Protein AF-A0A7X9W9T8-F1 (afdb_monomer_lite)

Structure (mmCIF, N/CA/C/O backbone):
data_AF-A0A7X9W9T8-F1
#
_entry.id   AF-A0A7X9W9T8-F1
#
loop_
_atom_site.group_PDB
_atom_site.id
_atom_site.type_symbol
_atom_site.label_atom_id
_atom_site.label_alt_id
_atom_site.label_comp_id
_atom_site.label_asym_id
_atom_site.label_entity_id
_atom_site.label_seq_id
_atom_site.pdbx_PDB_ins_code
_atom_site.Cartn_x
_atom_site.Cartn_y
_atom_site.Cartn_z
_atom_site.occupancy
_atom_site.B_iso_or_equiv
_atom_site.auth_seq_id
_atom_site.auth_comp_id
_atom_site.auth_asym_id
_atom_site.auth_atom_id
_atom_site.pdbx_PDB_model_num
ATOM 1 N N . MET A 1 1 ? -15.840 -2.359 -5.277 1.00 46.06 1 MET A N 1
ATOM 2 C CA . MET A 1 1 ? -16.089 -0.947 -4.928 1.00 46.06 1 MET A CA 1
ATOM 3 C C . MET A 1 1 ? -15.435 -0.104 -6.005 1.00 46.06 1 MET A C 1
ATOM 5 O O . MET A 1 1 ? -14.229 -0.207 -6.162 1.00 46.06 1 MET A O 1
ATOM 9 N N . GLU A 1 2 ? -16.206 0.643 -6.792 1.00 42.16 2 GLU A N 1
ATOM 10 C CA . GLU A 1 2 ? -15.649 1.646 -7.709 1.00 42.16 2 GLU A CA 1
ATOM 11 C C . GLU A 1 2 ? -15.536 2.968 -6.951 1.00 42.16 2 GLU A C 1
ATOM 13 O O . GLU A 1 2 ? -16.551 3.549 -6.568 1.00 42.16 2 GLU A O 1
ATOM 18 N N . ILE A 1 3 ? -14.312 3.441 -6.714 1.00 49.44 3 ILE A N 1
ATOM 19 C CA . ILE A 1 3 ? -14.091 4.794 -6.205 1.00 49.44 3 ILE A CA 1
ATOM 20 C C . ILE A 1 3 ? -13.817 5.682 -7.420 1.00 49.44 3 ILE A C 1
ATOM 22 O O . ILE A 1 3 ? -12.739 5.622 -8.007 1.00 49.44 3 ILE A O 1
ATOM 26 N N . LYS A 1 4 ? -14.792 6.504 -7.823 1.00 46.19 4 LYS A N 1
ATOM 27 C CA . LYS A 1 4 ? -14.532 7.602 -8.766 1.00 46.19 4 LYS A CA 1
ATOM 28 C C . LYS A 1 4 ? -13.742 8.679 -8.028 1.00 46.19 4 LYS A C 1
ATOM 30 O O . LYS A 1 4 ? -14.305 9.439 -7.244 1.00 46.19 4 LYS A O 1
ATOM 35 N N . LEU A 1 5 ? -12.433 8.696 -8.241 1.00 50.69 5 LEU A N 1
ATOM 36 C CA . LEU A 1 5 ? -11.510 9.620 -7.593 1.00 50.69 5 LEU A CA 1
ATOM 37 C C . LEU A 1 5 ? -11.293 10.854 -8.463 1.00 50.69 5 LEU A C 1
ATOM 39 O O . LEU A 1 5 ? -10.293 10.960 -9.158 1.00 50.69 5 LEU A O 1
ATOM 43 N N . ASP A 1 6 ? -12.242 11.782 -8.395 1.00 50.56 6 ASP A N 1
ATOM 44 C CA . ASP A 1 6 ? -12.090 13.149 -8.915 1.00 50.56 6 ASP A CA 1
ATOM 45 C C . ASP A 1 6 ? -12.028 14.149 -7.742 1.00 50.56 6 ASP A C 1
ATOM 47 O O . ASP A 1 6 ? -12.698 15.178 -7.698 1.00 50.56 6 ASP A O 1
ATOM 51 N N . VAL A 1 7 ? -11.297 13.763 -6.689 1.00 51.72 7 VAL A N 1
ATOM 52 C CA . VAL A 1 7 ? -11.174 14.505 -5.430 1.00 51.72 7 VAL A CA 1
ATOM 53 C C . VAL A 1 7 ? -9.722 14.425 -4.976 1.00 51.72 7 VAL A C 1
ATOM 55 O O . VAL A 1 7 ? -9.136 13.343 -4.990 1.00 51.72 7 VAL A O 1
ATOM 58 N N . ASN A 1 8 ? -9.151 15.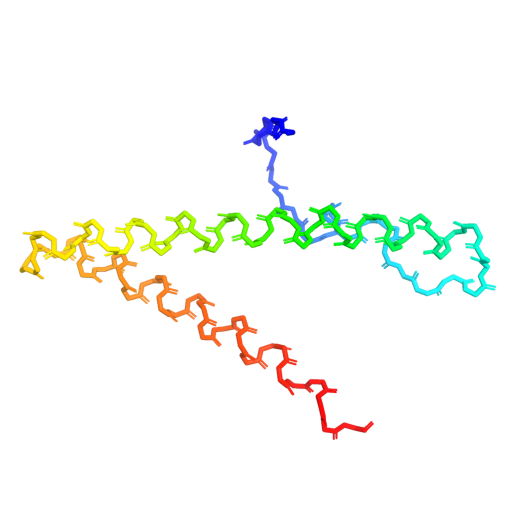548 -4.532 1.00 63.78 8 ASN A N 1
ATOM 59 C CA . ASN A 1 8 ? -7.871 15.568 -3.823 1.00 63.78 8 ASN A CA 1
ATOM 60 C C . ASN A 1 8 ? -7.973 14.663 -2.583 1.00 63.78 8 ASN A C 1
ATOM 62 O O . ASN A 1 8 ? -8.480 15.088 -1.544 1.00 63.78 8 ASN A O 1
ATOM 66 N N . MET A 1 9 ? -7.538 13.405 -2.692 1.00 69.19 9 MET A N 1
ATOM 67 C CA . MET A 1 9 ? -7.508 12.478 -1.564 1.00 69.19 9 MET A CA 1
ATOM 68 C C . MET A 1 9 ? -6.486 12.965 -0.547 1.00 69.19 9 MET A C 1
ATOM 70 O O . MET A 1 9 ? -5.280 12.881 -0.769 1.00 69.19 9 MET A O 1
ATOM 74 N N . THR A 1 10 ? -6.973 13.462 0.583 1.00 82.06 10 THR A N 1
ATOM 75 C CA . THR A 1 10 ? -6.132 13.777 1.734 1.00 82.06 10 THR A CA 1
ATOM 76 C C . THR A 1 10 ? -6.180 12.632 2.740 1.00 82.06 10 THR A C 1
ATOM 78 O O . THR A 1 10 ? -7.167 11.894 2.824 1.00 82.06 10 THR A O 1
ATOM 81 N N . LYS A 1 11 ? -5.120 12.506 3.547 1.00 84.62 11 LYS A N 1
ATOM 82 C CA . LYS A 1 11 ? -5.069 11.585 4.694 1.00 84.62 11 LYS A CA 1
ATOM 83 C C . LYS A 1 11 ? -6.336 11.691 5.545 1.00 84.62 11 LYS A C 1
ATOM 85 O O . LYS A 1 11 ? -6.940 10.673 5.854 1.00 84.62 11 LYS A O 1
ATOM 90 N N . ASP A 1 12 ? -6.761 12.913 5.857 1.00 86.25 12 ASP A N 1
ATOM 91 C CA . ASP A 1 12 ? -7.899 13.170 6.744 1.00 86.25 12 ASP A CA 1
ATOM 92 C C . ASP A 1 12 ? -9.215 12.604 6.206 1.00 86.25 12 ASP A C 1
ATOM 94 O O . ASP A 1 12 ? -10.056 12.153 6.985 1.00 86.25 12 ASP A O 1
ATOM 98 N N . ILE A 1 13 ? -9.392 12.600 4.880 1.00 87.69 13 ILE A N 1
ATOM 99 C CA . ILE A 1 13 ? -10.556 11.986 4.237 1.00 87.69 13 ILE A CA 1
ATOM 100 C C . ILE A 1 13 ? -10.501 10.466 4.412 1.00 87.69 13 ILE A C 1
ATOM 102 O O . ILE A 1 13 ? -11.492 9.870 4.834 1.00 87.69 13 ILE A O 1
ATOM 106 N N . LEU A 1 14 ? -9.347 9.852 4.137 1.00 88.25 14 LEU A N 1
ATOM 107 C CA . LEU A 1 14 ? -9.175 8.399 4.210 1.00 88.25 14 LEU A CA 1
ATOM 108 C C . LEU A 1 14 ? -9.268 7.874 5.649 1.00 88.25 14 LEU A C 1
ATOM 110 O O . LEU A 1 14 ? -9.866 6.830 5.882 1.00 88.25 14 LEU A O 1
ATOM 114 N N . THR A 1 15 ? -8.743 8.607 6.633 1.00 91.75 15 THR A N 1
ATOM 115 C CA . THR A 1 15 ? -8.691 8.156 8.034 1.00 91.75 15 THR A CA 1
ATOM 116 C C . THR A 1 15 ? -9.869 8.640 8.882 1.00 91.75 15 THR A C 1
ATOM 118 O O . THR A 1 15 ? -9.870 8.469 10.105 1.00 91.75 15 THR A O 1
ATOM 121 N N . LYS A 1 16 ? -10.895 9.261 8.283 1.00 90.62 16 LYS A N 1
ATOM 122 C CA . LYS A 1 16 ? -12.012 9.854 9.031 1.00 90.62 16 LYS A CA 1
ATOM 123 C C . LYS A 1 16 ? -12.767 8.813 9.866 1.00 90.62 16 LYS A C 1
ATOM 125 O O . LYS A 1 16 ? -13.473 7.941 9.353 1.00 90.62 16 LYS A O 1
ATOM 130 N N . GLY A 1 17 ? -12.717 8.990 11.185 1.00 89.50 17 GLY A N 1
ATOM 131 C CA . GLY A 1 17 ? -13.388 8.119 12.155 1.00 89.50 17 GLY A CA 1
ATOM 132 C C . GLY A 1 17 ? -12.584 6.879 12.553 1.00 89.50 17 GLY A C 1
ATOM 133 O O . GLY A 1 17 ? -13.071 6.109 13.376 1.00 89.50 17 GLY A O 1
ATOM 134 N N . ILE A 1 18 ? -11.365 6.714 12.030 1.00 94.75 18 ILE A N 1
ATOM 135 C CA . ILE A 1 18 ? -10.417 5.698 12.492 1.00 94.75 18 ILE A CA 1
ATOM 136 C C . ILE A 1 18 ? -9.680 6.258 13.707 1.00 94.75 18 ILE A C 1
ATOM 138 O O . ILE A 1 18 ? -8.769 7.073 13.586 1.00 94.75 18 ILE A O 1
ATOM 142 N N . ARG A 1 19 ? -10.130 5.855 14.893 1.00 94.19 19 ARG A N 1
ATOM 143 C CA . ARG A 1 19 ? -9.476 6.113 16.179 1.00 94.19 19 ARG A CA 1
ATOM 144 C C . ARG A 1 19 ? -9.964 5.086 17.194 1.00 94.19 19 ARG A C 1
ATOM 146 O O . ARG A 1 19 ? -10.993 4.459 16.970 1.00 94.19 19 ARG A O 1
ATOM 153 N N . PHE A 1 20 ? -9.254 4.957 18.308 1.00 95.12 20 PHE A N 1
ATOM 154 C CA . PHE A 1 20 ? -9.729 4.178 19.446 1.00 95.12 20 PHE A CA 1
ATOM 155 C C . PHE A 1 20 ? -10.726 5.015 20.260 1.00 95.12 20 PHE A C 1
ATOM 157 O O . PHE A 1 20 ? -10.347 6.009 20.885 1.00 95.12 20 PHE A O 1
ATOM 164 N N . HIS A 1 21 ? -12.004 4.649 20.207 1.00 94.38 21 HIS A N 1
ATOM 165 C CA . HIS A 1 21 ? -13.113 5.363 20.847 1.00 94.38 21 HIS A CA 1
ATOM 166 C C . HIS A 1 21 ? -13.440 4.832 22.247 1.00 94.38 21 HIS A C 1
ATOM 168 O O . HIS A 1 21 ? -14.142 5.525 22.982 1.00 94.38 21 HIS A O 1
ATOM 174 N N . ARG A 1 22 ? -12.909 3.660 22.641 1.00 94.88 22 ARG A N 1
ATOM 175 C CA . ARG A 1 22 ? -13.223 2.973 23.914 1.00 94.88 22 ARG A CA 1
ATOM 176 C C . ARG A 1 22 ? -14.713 2.643 24.049 1.00 94.88 22 ARG A C 1
ATOM 178 O O . ARG A 1 22 ? -15.251 2.602 25.154 1.00 94.88 22 ARG A O 1
ATOM 185 N N . GLU A 1 23 ? -15.379 2.431 22.921 1.00 96.69 23 GLU A N 1
ATOM 186 C CA . GLU A 1 23 ? -16.799 2.110 22.842 1.00 96.69 23 GLU A CA 1
ATOM 187 C C . GLU A 1 23 ? -16.985 1.072 21.740 1.00 96.69 23 GLU A C 1
ATOM 189 O O . GLU A 1 23 ? -16.595 1.291 20.595 1.00 96.69 23 GLU A O 1
ATOM 194 N N . THR A 1 24 ? -17.565 -0.073 22.102 1.00 95.19 24 THR A N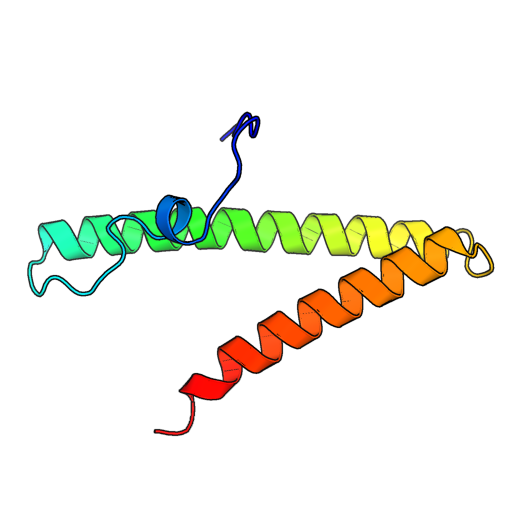 1
ATOM 195 C CA . THR A 1 24 ? -17.592 -1.280 21.268 1.00 95.19 24 THR A CA 1
ATOM 196 C C . THR A 1 24 ? -18.170 -1.042 19.875 1.00 95.19 24 THR A C 1
ATOM 198 O O . THR A 1 24 ? -17.638 -1.573 18.898 1.00 95.19 24 THR A O 1
ATOM 201 N N . ASN A 1 25 ? -19.248 -0.265 19.753 1.00 95.62 25 ASN A N 1
ATOM 202 C CA . ASN A 1 25 ? -19.890 -0.044 18.459 1.00 95.62 25 ASN A CA 1
ATOM 203 C C . ASN A 1 25 ? -19.047 0.876 17.567 1.00 95.62 25 ASN A C 1
ATOM 205 O O . ASN A 1 25 ? -18.789 0.538 16.411 1.00 95.62 25 ASN A O 1
ATOM 209 N N . LEU A 1 26 ? -18.558 1.992 18.109 1.00 94.94 26 LEU A N 1
ATOM 210 C CA . LEU A 1 26 ? -17.691 2.934 17.400 1.00 94.94 26 LEU A CA 1
ATOM 211 C C . LEU A 1 26 ? -16.340 2.306 17.029 1.00 94.94 26 LEU A C 1
ATOM 213 O O . LEU A 1 26 ? -15.827 2.542 15.933 1.00 94.94 26 LEU A O 1
ATOM 217 N N . ASP A 1 27 ? -15.781 1.467 17.899 1.00 97.19 27 ASP A N 1
ATOM 218 C CA . ASP A 1 27 ? -14.556 0.718 17.619 1.00 97.19 27 ASP A CA 1
ATOM 219 C C . ASP A 1 27 ? -14.796 -0.358 16.545 1.00 97.19 27 ASP A C 1
ATOM 221 O O . ASP A 1 27 ? -13.959 -0.547 15.662 1.00 9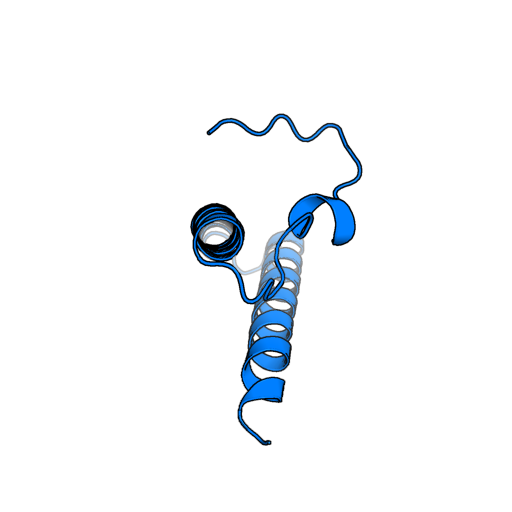7.19 27 ASP A O 1
ATOM 225 N N . SER A 1 28 ? -15.973 -0.997 16.522 1.00 96.69 28 SER A N 1
ATOM 226 C CA . SER A 1 28 ? -16.360 -1.909 15.435 1.00 96.69 28 SER A CA 1
ATOM 227 C C . SER A 1 28 ? -16.450 -1.189 14.082 1.00 96.69 28 SER A C 1
ATOM 229 O O . SER A 1 28 ? -15.994 -1.718 13.064 1.00 96.69 28 SER A O 1
ATOM 231 N N . GLU A 1 29 ? -16.993 0.031 14.049 1.00 95.69 29 GLU A N 1
ATOM 232 C CA . GLU A 1 29 ? -17.002 0.866 12.842 1.00 95.69 29 GLU A CA 1
ATOM 233 C C . GLU A 1 29 ? -15.590 1.267 12.403 1.00 95.69 29 GLU A C 1
ATOM 235 O O . GLU A 1 29 ? -15.279 1.206 11.209 1.00 95.69 29 GLU A O 1
ATOM 240 N N . ALA A 1 30 ? -14.718 1.625 13.350 1.00 96.62 30 ALA A N 1
ATOM 241 C CA . ALA A 1 30 ? -13.316 1.906 13.063 1.00 96.62 30 ALA A CA 1
ATOM 242 C C . ALA A 1 30 ? -12.614 0.677 12.455 1.00 96.62 30 ALA A C 1
ATOM 244 O O . ALA A 1 30 ? -11.948 0.810 11.428 1.00 96.62 30 ALA A O 1
ATOM 245 N N . CYS A 1 31 ? -12.829 -0.526 13.001 1.00 96.88 31 CYS A N 1
ATOM 246 C CA . CYS A 1 31 ? -12.290 -1.775 12.453 1.00 96.88 31 CYS A CA 1
ATOM 247 C C . CYS A 1 31 ? -12.773 -2.064 11.024 1.00 96.88 31 CYS A C 1
ATOM 249 O O . CYS A 1 31 ? -11.975 -2.483 10.185 1.00 96.88 31 CYS A O 1
ATOM 251 N N . LYS A 1 32 ? -14.057 -1.828 10.719 1.00 95.56 32 LYS A N 1
ATOM 252 C CA . LYS A 1 32 ? -14.590 -2.002 9.354 1.00 95.56 32 LYS A CA 1
ATOM 253 C C . LYS A 1 32 ? -13.889 -1.078 8.360 1.00 95.56 32 LYS A C 1
ATOM 255 O O . LYS A 1 32 ? -13.441 -1.546 7.319 1.00 95.56 32 LYS A O 1
ATOM 260 N N . LYS A 1 33 ? -13.716 0.198 8.716 1.00 94.00 33 LYS A N 1
ATOM 261 C CA . LYS A 1 33 ? -12.995 1.170 7.880 1.00 94.00 33 LYS A CA 1
ATOM 262 C C . LYS A 1 33 ? -11.523 0.818 7.698 1.00 94.00 33 LYS A C 1
ATOM 264 O O . LYS A 1 33 ? -11.006 0.949 6.594 1.00 94.00 33 LYS A O 1
ATOM 269 N N . ILE A 1 34 ? -10.855 0.349 8.757 1.00 95.31 34 ILE A N 1
ATOM 270 C CA . ILE A 1 34 ? -9.475 -0.149 8.661 1.00 95.31 34 ILE A CA 1
ATOM 271 C C . ILE A 1 34 ? -9.408 -1.274 7.628 1.00 95.31 34 ILE A C 1
ATOM 273 O O . ILE A 1 34 ? -8.568 -1.213 6.739 1.00 95.31 34 ILE A O 1
ATOM 277 N N . LYS A 1 35 ? -10.327 -2.245 7.687 1.00 95.31 35 LYS A N 1
ATOM 278 C CA . LYS A 1 35 ? -10.375 -3.348 6.722 1.00 95.31 35 LYS A CA 1
ATOM 279 C C . LYS A 1 35 ? -10.571 -2.858 5.282 1.00 95.31 35 LYS A C 1
ATOM 281 O O . LYS A 1 35 ? -9.850 -3.298 4.396 1.00 95.31 35 LYS A O 1
ATOM 286 N N . GLU A 1 36 ? -11.500 -1.932 5.054 1.00 92.19 36 GLU A N 1
ATOM 287 C CA . GLU A 1 36 ? -11.734 -1.349 3.723 1.00 92.19 36 GLU A CA 1
ATOM 288 C C . GLU A 1 36 ? -10.485 -0.645 3.169 1.00 92.19 36 GLU A C 1
ATOM 290 O O . GLU A 1 36 ? -10.148 -0.810 1.995 1.00 92.19 36 GLU A O 1
ATOM 295 N N . LEU A 1 37 ? -9.767 0.104 4.014 1.00 92.62 37 LEU A N 1
ATOM 296 C CA . LEU A 1 37 ? -8.494 0.716 3.633 1.00 92.62 37 LEU A CA 1
ATOM 297 C C . LEU A 1 37 ? -7.414 -0.333 3.365 1.00 92.62 37 LEU A C 1
ATOM 299 O O . LEU A 1 37 ? -6.672 -0.188 2.397 1.00 92.62 37 LEU A O 1
ATOM 303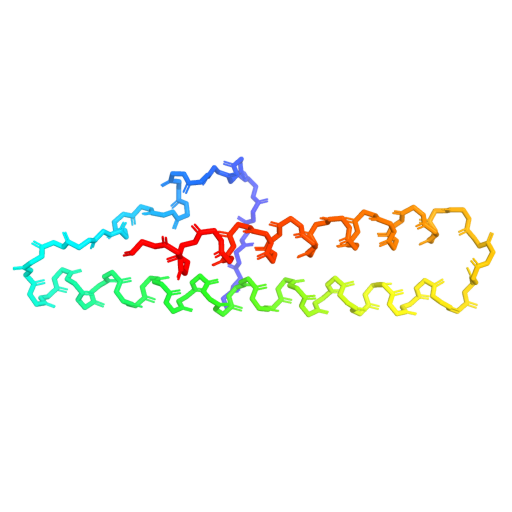 N N . THR A 1 38 ? -7.323 -1.381 4.187 1.00 93.12 38 THR A N 1
ATOM 304 C CA . THR A 1 38 ? -6.381 -2.486 3.972 1.00 93.12 38 THR A CA 1
ATOM 305 C C . THR A 1 38 ? -6.602 -3.119 2.602 1.00 93.12 38 THR A C 1
ATOM 307 O O . THR A 1 38 ? -5.651 -3.222 1.829 1.00 93.12 38 THR A O 1
ATOM 310 N N . ASP A 1 39 ? -7.843 -3.467 2.264 1.00 92.56 39 ASP A N 1
ATOM 311 C CA . ASP A 1 39 ? -8.177 -4.085 0.978 1.00 92.56 39 ASP A CA 1
ATOM 312 C C . ASP A 1 39 ? -7.828 -3.154 -0.202 1.00 92.56 39 ASP A C 1
ATOM 314 O O . ASP A 1 39 ? -7.262 -3.598 -1.210 1.00 92.56 39 ASP A O 1
ATOM 318 N N . LEU A 1 40 ? -8.094 -1.847 -0.067 1.00 91.19 40 LEU A N 1
ATOM 319 C CA . LEU A 1 40 ? -7.731 -0.838 -1.067 1.00 91.19 40 LEU A CA 1
ATOM 320 C C . LEU A 1 40 ? -6.211 -0.733 -1.252 1.00 91.19 40 LEU A C 1
ATOM 322 O O . LEU A 1 40 ? -5.726 -0.819 -2.380 1.00 91.19 40 LEU A O 1
ATOM 326 N N . PHE A 1 41 ? -5.453 -0.552 -0.169 1.00 92.00 41 PHE A N 1
ATOM 327 C CA . PHE A 1 41 ? -4.001 -0.379 -0.245 1.00 92.00 41 PHE A CA 1
ATOM 328 C C . PHE A 1 41 ? -3.299 -1.635 -0.762 1.00 92.00 41 PHE A C 1
ATOM 330 O O . PHE A 1 41 ? -2.402 -1.517 -1.594 1.00 92.00 41 PHE A O 1
ATOM 337 N N . VAL A 1 42 ? -3.735 -2.828 -0.344 1.00 93.44 42 VAL A N 1
ATOM 338 C CA . VAL A 1 42 ? -3.216 -4.098 -0.875 1.00 93.44 42 VAL A CA 1
ATOM 339 C C . VAL A 1 42 ? -3.453 -4.188 -2.382 1.00 93.44 42 VAL A C 1
ATOM 341 O O . VAL A 1 42 ? -2.527 -4.515 -3.124 1.00 93.44 42 VAL A O 1
ATOM 344 N N . SER A 1 43 ? -4.653 -3.834 -2.848 1.00 93.75 43 SER A N 1
ATOM 345 C CA . SER A 1 43 ? -4.980 -3.846 -4.280 1.00 93.75 43 SER A CA 1
ATOM 346 C C . SER A 1 43 ? -4.125 -2.850 -5.071 1.00 93.75 43 SER A C 1
ATOM 348 O O . SER A 1 43 ? -3.591 -3.194 -6.121 1.00 93.75 43 SER A O 1
ATOM 350 N N . VAL A 1 44 ? -3.924 -1.636 -4.549 1.00 93.50 44 VAL A N 1
ATOM 351 C CA . VAL A 1 44 ? -3.053 -0.626 -5.176 1.00 93.50 44 VAL A CA 1
ATOM 352 C C . VAL A 1 44 ? -1.606 -1.118 -5.257 1.00 93.50 44 VAL A C 1
ATOM 354 O O . VAL A 1 44 ? -0.989 -1.033 -6.315 1.00 93.50 44 VAL A O 1
ATOM 357 N N . ILE A 1 45 ? -1.061 -1.665 -4.166 1.00 95.12 45 ILE A N 1
ATOM 358 C CA . ILE A 1 45 ? 0.302 -2.216 -4.141 1.00 95.12 45 ILE A CA 1
ATOM 359 C C . ILE A 1 45 ? 0.442 -3.366 -5.144 1.00 95.12 45 ILE A C 1
ATOM 361 O O . ILE A 1 45 ? 1.469 -3.471 -5.820 1.00 95.12 45 ILE A O 1
ATOM 365 N N . PHE A 1 46 ? -0.575 -4.217 -5.266 1.00 95.69 46 PHE A N 1
ATOM 366 C CA . PHE A 1 46 ? -0.592 -5.304 -6.238 1.00 95.69 46 PHE A CA 1
ATOM 367 C C . PHE A 1 46 ? -0.529 -4.783 -7.683 1.00 95.69 46 PHE A C 1
ATOM 369 O O . PHE A 1 46 ? 0.352 -5.198 -8.437 1.00 95.69 46 PHE A O 1
ATOM 376 N N . GLU A 1 47 ? -1.371 -3.812 -8.042 1.00 96.62 47 GLU A N 1
ATOM 377 C CA . GLU A 1 47 ? -1.359 -3.186 -9.373 1.00 96.62 47 GLU A CA 1
ATOM 378 C C . GLU A 1 47 ? -0.023 -2.500 -9.688 1.00 96.62 47 GLU A C 1
ATOM 380 O O . GLU A 1 47 ? 0.524 -2.656 -10.781 1.00 96.62 47 GLU A O 1
ATOM 385 N N . LEU A 1 48 ? 0.576 -1.803 -8.715 1.00 96.38 48 LEU A N 1
ATOM 386 C CA . LEU A 1 48 ? 1.912 -1.223 -8.886 1.00 96.38 48 LEU A CA 1
ATOM 387 C C . LEU A 1 48 ? 2.959 -2.303 -9.192 1.00 96.38 48 LEU A C 1
ATOM 389 O O . LEU A 1 48 ? 3.795 -2.117 -10.075 1.00 96.38 48 LEU A O 1
ATOM 393 N N . ASN A 1 49 ? 2.908 -3.455 -8.520 1.00 94.62 49 ASN A N 1
ATOM 394 C CA . ASN A 1 49 ? 3.827 -4.558 -8.802 1.00 94.62 49 ASN A CA 1
ATOM 395 C C . ASN A 1 49 ? 3.612 -5.165 -10.198 1.00 94.62 49 ASN A C 1
ATOM 397 O O . ASN A 1 49 ? 4.595 -5.512 -10.856 1.00 94.62 49 ASN A O 1
ATOM 401 N N . ILE A 1 50 ? 2.368 -5.237 -10.686 1.00 97.12 50 ILE A N 1
ATOM 402 C CA . ILE A 1 50 ? 2.073 -5.640 -12.071 1.00 97.12 50 ILE A CA 1
ATOM 403 C C . ILE A 1 50 ? 2.714 -4.660 -13.057 1.00 97.12 50 ILE A C 1
ATOM 405 O O . ILE A 1 50 ? 3.454 -5.078 -13.949 1.00 97.12 50 ILE A O 1
ATOM 409 N N . VAL A 1 51 ? 2.494 -3.355 -12.873 1.00 96.81 51 VAL A N 1
ATOM 410 C CA . VAL A 1 51 ? 3.094 -2.316 -13.726 1.00 96.81 51 VAL A CA 1
ATOM 411 C C . VAL A 1 51 ? 4.616 -2.423 -13.703 1.00 96.81 51 VAL A C 1
ATOM 413 O O . VAL A 1 51 ? 5.249 -2.442 -14.760 1.00 96.81 51 VAL A O 1
ATOM 416 N N . LYS A 1 52 ? 5.209 -2.573 -12.513 1.00 95.44 52 LYS A N 1
ATOM 417 C CA . LYS A 1 52 ? 6.648 -2.792 -12.340 1.00 95.44 52 LYS A CA 1
ATOM 418 C C . LYS A 1 52 ? 7.125 -3.992 -13.165 1.00 95.44 52 LYS A C 1
ATOM 420 O O . LYS A 1 52 ? 8.111 -3.858 -13.889 1.00 95.44 52 LYS A O 1
ATOM 425 N N . ALA A 1 53 ? 6.425 -5.125 -13.101 1.00 96.12 53 ALA A N 1
ATOM 426 C CA . ALA A 1 53 ? 6.759 -6.324 -13.867 1.00 96.12 53 ALA A CA 1
ATOM 427 C C . ALA A 1 53 ? 6.662 -6.091 -15.384 1.00 96.12 53 ALA A C 1
ATOM 429 O O . ALA A 1 53 ? 7.566 -6.491 -16.115 1.00 96.12 53 ALA A O 1
ATOM 430 N N . HIS A 1 54 ? 5.642 -5.373 -15.860 1.00 96.50 54 HIS A N 1
ATOM 431 C CA . HIS A 1 54 ? 5.508 -5.034 -17.280 1.00 96.50 54 HIS A CA 1
ATOM 432 C C . HIS A 1 54 ? 6.690 -4.214 -17.807 1.00 96.50 54 HIS A C 1
ATOM 434 O O . HIS A 1 54 ? 7.147 -4.434 -18.928 1.00 96.50 54 HIS A O 1
ATOM 440 N N . THR A 1 55 ? 7.257 -3.316 -16.997 1.00 96.69 55 THR A N 1
ATOM 441 C CA . THR A 1 55 ? 8.439 -2.549 -17.425 1.00 96.69 55 THR A CA 1
ATOM 442 C C . THR A 1 55 ? 9.683 -3.418 -17.669 1.00 96.69 55 THR A C 1
ATOM 444 O O . THR A 1 55 ? 10.644 -2.946 -18.275 1.00 96.69 55 THR A O 1
ATOM 447 N N . LEU A 1 56 ? 9.703 -4.671 -17.194 1.00 94.12 56 LEU A N 1
ATOM 448 C CA . LEU A 1 56 ? 10.822 -5.596 -17.391 1.00 94.12 56 LEU A CA 1
ATOM 449 C C . LEU A 1 56 ? 10.838 -6.222 -18.790 1.00 94.12 56 LEU A C 1
ATOM 451 O O . LEU A 1 56 ? 11.874 -6.754 -19.182 1.00 94.12 56 LEU A O 1
ATOM 455 N N . TYR A 1 57 ? 9.743 -6.132 -19.555 1.00 94.69 57 TYR A N 1
ATOM 456 C CA . TYR A 1 57 ? 9.729 -6.551 -20.962 1.00 94.69 57 TYR A CA 1
ATOM 457 C C . TYR A 1 57 ? 10.629 -5.665 -21.839 1.00 94.69 57 TYR A C 1
ATOM 459 O O . TYR A 1 57 ? 11.185 -6.144 -22.825 1.00 94.69 57 TYR A O 1
ATOM 467 N N . GLU A 1 58 ? 10.844 -4.404 -21.445 1.00 93.50 58 GLU A N 1
ATOM 468 C CA . GLU A 1 58 ? 11.787 -3.472 -22.075 1.00 93.50 58 GLU A CA 1
ATOM 469 C C . GLU A 1 58 ? 12.757 -2.892 -21.027 1.00 93.50 58 GLU A C 1
ATOM 471 O O . GLU A 1 58 ? 12.636 -1.737 -20.610 1.00 93.50 58 GLU A O 1
ATOM 476 N N . PRO A 1 59 ? 13.756 -3.663 -20.567 1.00 87.88 59 PRO A N 1
ATOM 477 C CA . PRO A 1 59 ? 14.552 -3.294 -19.393 1.00 87.88 59 PRO A CA 1
ATOM 478 C C . PRO A 1 59 ? 15.361 -1.999 -19.572 1.00 87.88 59 PRO A C 1
ATOM 480 O O . PRO A 1 59 ? 15.591 -1.287 -18.592 1.00 87.88 59 PRO A O 1
ATOM 483 N N . ASN A 1 60 ? 15.743 -1.676 -20.814 1.00 93.56 60 ASN A N 1
ATOM 484 C CA . ASN A 1 60 ? 16.525 -0.489 -21.177 1.00 93.56 60 ASN A CA 1
ATOM 485 C C . ASN A 1 60 ? 15.669 0.768 -21.414 1.00 93.56 60 ASN A C 1
ATOM 487 O O . ASN A 1 60 ? 16.214 1.835 -21.695 1.00 93.56 60 ASN A O 1
ATOM 491 N N . ASN A 1 61 ? 14.342 0.656 -21.328 1.00 95.81 61 ASN A N 1
ATOM 492 C CA . ASN A 1 61 ? 13.443 1.789 -21.478 1.00 95.81 61 ASN A CA 1
ATOM 493 C C . ASN A 1 61 ? 13.595 2.748 -20.277 1.00 95.81 61 ASN A C 1
ATOM 495 O O . ASN A 1 61 ? 13.462 2.335 -19.121 1.00 95.81 61 ASN A O 1
ATOM 499 N N . LEU A 1 62 ? 13.887 4.026 -20.552 1.00 95.44 62 LEU A N 1
ATOM 500 C CA . LEU A 1 62 ? 14.135 5.037 -19.517 1.00 95.44 62 LEU A CA 1
ATOM 501 C C . LEU A 1 62 ? 12.906 5.283 -18.636 1.00 95.44 62 LEU A C 1
ATOM 503 O O . LEU A 1 62 ? 13.039 5.263 -17.415 1.00 95.44 62 LEU A O 1
ATOM 507 N N . SER A 1 63 ? 11.713 5.429 -19.221 1.00 95.38 63 SER A N 1
ATOM 508 C CA . SER A 1 63 ? 10.492 5.632 -18.431 1.00 95.38 63 SER A CA 1
ATOM 509 C C . SER A 1 63 ? 10.128 4.375 -17.641 1.00 95.38 63 SER A C 1
ATOM 511 O O . SER A 1 63 ? 9.723 4.463 -16.485 1.00 95.38 63 SER A O 1
ATOM 513 N N . GLY A 1 64 ? 10.367 3.188 -18.210 1.00 97.06 64 GLY A N 1
ATOM 514 C CA . GLY A 1 64 ? 10.243 1.921 -17.493 1.00 97.06 64 GLY A CA 1
ATOM 515 C C . GLY A 1 64 ? 11.144 1.863 -16.255 1.00 97.06 64 GLY A C 1
ATOM 516 O O . GLY A 1 64 ? 10.696 1.456 -15.185 1.00 97.06 64 GLY A O 1
ATOM 517 N N . LYS A 1 65 ? 12.398 2.316 -16.369 1.00 97.19 65 LYS A N 1
ATOM 518 C CA . LYS A 1 65 ? 13.329 2.417 -15.237 1.00 97.19 65 LYS A CA 1
ATOM 519 C C . LYS A 1 65 ? 12.832 3.398 -14.171 1.00 97.19 65 LYS A C 1
ATOM 521 O O . LYS A 1 65 ? 12.793 3.019 -13.003 1.00 97.19 65 LYS A O 1
ATOM 526 N N . GLU A 1 66 ? 12.419 4.600 -14.563 1.00 97.62 66 GLU A N 1
ATOM 527 C CA . GLU A 1 66 ? 11.898 5.618 -13.640 1.00 97.62 66 GLU A CA 1
ATOM 528 C C . GLU A 1 66 ? 10.669 5.113 -12.871 1.00 97.62 66 GLU A C 1
ATOM 530 O O . GLU A 1 66 ? 10.604 5.240 -11.648 1.00 97.62 66 GLU A O 1
ATOM 535 N N . ILE A 1 67 ? 9.727 4.457 -13.557 1.00 97.56 67 ILE A N 1
ATOM 5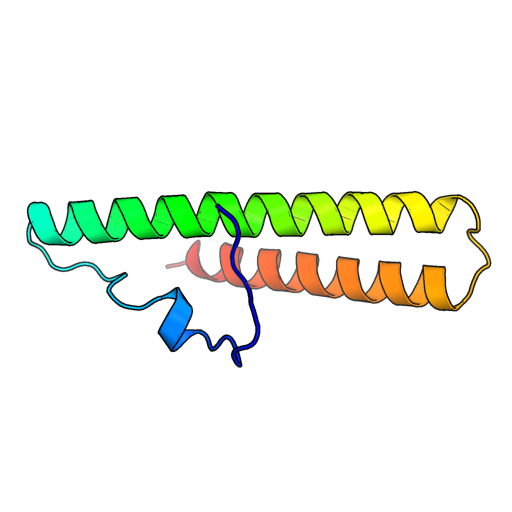36 C CA . ILE A 1 67 ? 8.542 3.855 -12.930 1.00 97.56 67 ILE A CA 1
ATOM 537 C C . ILE A 1 67 ? 8.948 2.842 -11.851 1.00 97.56 67 ILE A C 1
ATOM 539 O O . ILE A 1 67 ? 8.434 2.903 -10.733 1.00 97.56 67 ILE A O 1
ATOM 543 N N . ARG A 1 68 ? 9.890 1.933 -12.150 1.00 96.81 68 ARG A N 1
ATOM 544 C CA . ARG A 1 68 ? 10.380 0.955 -11.161 1.00 96.81 68 ARG A CA 1
ATOM 545 C C . ARG A 1 68 ? 10.996 1.642 -9.947 1.00 96.81 68 ARG A C 1
ATOM 547 O O . ARG A 1 68 ? 10.677 1.262 -8.825 1.00 96.81 68 ARG A O 1
ATOM 554 N N . GLU A 1 69 ? 11.841 2.648 -10.168 1.00 97.31 69 GLU A N 1
ATOM 555 C CA . GLU A 1 69 ? 12.504 3.395 -9.094 1.00 97.31 69 GLU A CA 1
ATOM 556 C C . GLU A 1 69 ? 11.491 4.115 -8.194 1.00 97.31 69 GLU A C 1
ATOM 558 O O . GLU A 1 69 ? 11.612 4.062 -6.970 1.00 97.31 69 GLU A O 1
ATOM 563 N N . HIS A 1 70 ? 10.461 4.736 -8.774 1.00 97.50 70 HIS A N 1
ATOM 564 C CA . HIS A 1 70 ? 9.396 5.384 -8.011 1.00 97.50 70 HIS A CA 1
ATOM 565 C C . HIS A 1 70 ? 8.569 4.390 -7.187 1.00 97.50 70 HIS A C 1
ATOM 567 O O . HIS A 1 70 ? 8.294 4.660 -6.016 1.00 97.50 70 HIS A O 1
ATOM 573 N N . ILE A 1 71 ? 8.218 3.235 -7.761 1.00 97.25 71 ILE A N 1
ATOM 574 C CA . ILE A 1 71 ? 7.496 2.172 -7.047 1.00 97.25 71 ILE A CA 1
ATOM 575 C C . ILE A 1 71 ? 8.348 1.624 -5.898 1.00 97.25 71 ILE A C 1
ATOM 577 O O . ILE A 1 71 ? 7.858 1.512 -4.776 1.00 97.25 71 ILE A O 1
ATOM 581 N N . ASP A 1 72 ? 9.632 1.348 -6.133 1.00 96.62 72 ASP A N 1
ATOM 582 C CA . ASP A 1 72 ? 10.535 0.837 -5.096 1.00 96.62 72 ASP A CA 1
ATOM 583 C C . ASP A 1 72 ? 10.725 1.832 -3.954 1.00 96.62 72 ASP A C 1
ATOM 585 O O . ASP A 1 72 ? 10.722 1.453 -2.780 1.00 96.62 72 ASP A O 1
ATOM 589 N N . LYS A 1 73 ? 10.830 3.122 -4.280 1.00 97.25 73 LYS A N 1
ATOM 590 C CA . LYS A 1 73 ? 10.924 4.183 -3.277 1.00 97.25 73 LYS A CA 1
ATOM 591 C C . LYS A 1 73 ? 9.642 4.287 -2.450 1.00 97.25 73 LYS A C 1
ATOM 593 O O . LYS A 1 73 ? 9.732 4.399 -1.232 1.00 97.25 73 LYS A O 1
ATOM 598 N N . PHE A 1 74 ? 8.475 4.193 -3.090 1.00 95.31 74 PHE A N 1
ATOM 599 C CA . PHE A 1 74 ? 7.180 4.169 -2.409 1.00 95.31 74 PHE A CA 1
ATOM 600 C C . PHE A 1 74 ? 7.059 2.978 -1.448 1.00 95.31 74 PHE A C 1
ATOM 602 O O . PHE A 1 74 ? 6.784 3.182 -0.268 1.00 95.31 74 PHE A O 1
ATOM 609 N N . LEU A 1 75 ? 7.324 1.753 -1.915 1.00 93.75 75 LEU A N 1
ATOM 610 C CA . LEU A 1 75 ? 7.224 0.548 -1.082 1.00 93.75 75 LEU A CA 1
ATOM 611 C C . LEU A 1 75 ? 8.202 0.587 0.098 1.00 93.75 75 LEU A C 1
ATOM 613 O O . LEU A 1 75 ? 7.838 0.215 1.211 1.00 93.75 75 LEU A O 1
ATOM 617 N N . LYS A 1 76 ? 9.418 1.104 -0.117 1.00 93.94 76 LYS A N 1
ATOM 618 C CA . LYS A 1 76 ? 10.394 1.312 0.959 1.00 93.94 76 LYS A CA 1
ATOM 619 C C . LYS A 1 76 ? 9.911 2.337 1.987 1.00 93.94 76 LYS A C 1
ATOM 621 O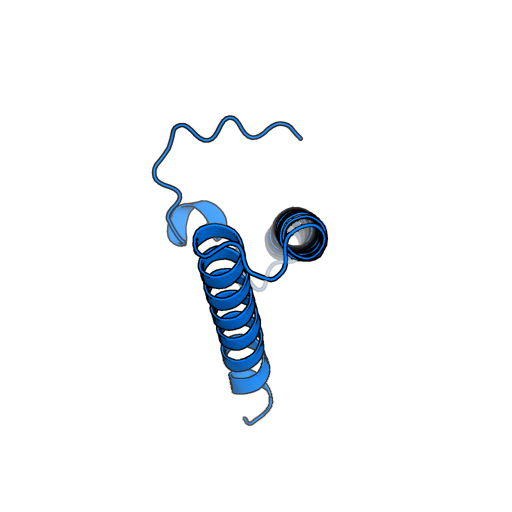 O . LYS A 1 76 ? 10.108 2.128 3.179 1.00 93.94 76 LYS A O 1
ATOM 626 N N . SER A 1 77 ? 9.302 3.438 1.547 1.00 91.94 77 SER A N 1
ATOM 627 C CA . SER A 1 77 ? 8.716 4.423 2.461 1.00 91.94 77 SER A CA 1
ATOM 628 C C . SER A 1 77 ? 7.596 3.812 3.301 1.00 91.94 77 SER A C 1
ATOM 630 O O . SER A 1 77 ? 7.573 4.040 4.502 1.00 91.94 77 SER A O 1
ATOM 632 N N . VAL A 1 78 ? 6.724 2.990 2.707 1.00 90.06 78 VAL A N 1
ATOM 633 C CA . VAL A 1 78 ? 5.684 2.267 3.460 1.00 90.06 78 VAL A CA 1
ATOM 634 C C . VAL A 1 78 ? 6.306 1.345 4.516 1.00 90.06 78 VAL A C 1
ATOM 636 O O . VAL A 1 78 ? 5.907 1.412 5.672 1.00 90.06 78 VAL A O 1
ATOM 639 N N . ASP A 1 79 ? 7.315 0.547 4.150 1.00 89.94 79 ASP A N 1
ATOM 640 C CA . ASP A 1 79 ? 8.003 -0.374 5.071 1.00 89.94 79 ASP A CA 1
ATOM 641 C C . ASP A 1 79 ? 8.630 0.354 6.277 1.00 89.94 79 ASP A C 1
ATOM 643 O O . ASP A 1 79 ? 8.451 -0.067 7.422 1.00 89.94 79 ASP A O 1
ATOM 647 N N . ILE A 1 80 ? 9.308 1.484 6.035 1.00 89.88 80 ILE A N 1
ATOM 648 C CA . ILE A 1 80 ? 9.914 2.316 7.090 1.00 89.88 80 ILE A CA 1
ATOM 649 C C . ILE A 1 80 ? 8.851 2.829 8.069 1.00 89.88 80 ILE A C 1
ATOM 651 O O . ILE A 1 80 ? 9.010 2.668 9.278 1.00 89.88 80 ILE A O 1
ATOM 655 N N . GLU A 1 81 ? 7.765 3.413 7.560 1.00 86.56 81 GLU A N 1
ATOM 656 C CA . GLU A 1 81 ? 6.697 3.971 8.400 1.00 86.56 81 GLU A CA 1
ATOM 657 C C . GLU A 1 81 ? 5.977 2.886 9.216 1.00 86.56 81 GLU A C 1
ATOM 659 O O . GLU A 1 81 ? 5.520 3.152 10.325 1.00 86.56 81 GLU A O 1
ATOM 664 N N . THR A 1 82 ? 5.898 1.649 8.710 1.00 83.19 82 THR A N 1
ATOM 665 C CA . THR A 1 82 ? 5.287 0.536 9.456 1.00 83.19 82 THR A CA 1
ATOM 666 C C . THR A 1 82 ? 6.183 -0.044 10.548 1.00 83.19 82 THR A C 1
ATOM 668 O O . THR A 1 82 ? 5.669 -0.465 11.580 1.00 83.19 82 THR A O 1
ATOM 671 N N . LYS A 1 83 ? 7.509 -0.035 10.363 1.00 81.38 83 LYS A N 1
ATOM 672 C CA . LYS A 1 83 ? 8.473 -0.558 11.350 1.00 81.38 83 LYS A CA 1
ATOM 673 C C . LYS A 1 83 ? 8.743 0.402 12.505 1.00 81.38 83 LYS A C 1
ATOM 675 O O . LYS A 1 83 ? 9.056 -0.044 13.601 1.00 81.38 83 LYS A O 1
ATOM 680 N N . GLY A 1 84 ? 8.587 1.710 12.286 1.00 63.81 84 GLY A N 1
ATOM 681 C CA . GLY A 1 84 ? 8.842 2.740 13.302 1.00 63.81 84 GLY A CA 1
ATOM 682 C C . GLY A 1 84 ? 7.964 2.664 14.560 1.00 63.81 84 GLY A C 1
ATOM 683 O O . GLY A 1 84 ? 8.238 3.375 15.518 1.00 63.81 84 GLY A O 1
ATOM 684 N N . PHE A 1 85 ? 6.935 1.810 14.580 1.00 57.62 85 PHE A N 1
ATOM 685 C CA . PHE A 1 85 ? 6.048 1.597 15.729 1.00 57.62 85 PHE A CA 1
ATOM 686 C C . PHE A 1 85 ? 6.323 0.292 16.499 1.00 57.62 85 PHE A C 1
ATOM 688 O O . PHE A 1 85 ? 5.612 0.006 17.459 1.00 57.62 85 PHE A O 1
ATOM 695 N N . GLU A 1 86 ? 7.324 -0.503 16.104 1.00 56.53 86 GLU A N 1
ATOM 696 C CA . GLU A 1 86 ? 7.692 -1.749 16.801 1.00 56.53 86 GLU A CA 1
ATOM 697 C C . GLU A 1 86 ? 8.704 -1.538 17.957 1.00 56.53 86 GLU A C 1
ATOM 699 O O . GLU A 1 86 ? 9.034 -2.505 18.640 1.00 56.53 86 GLU A O 1
ATOM 704 N N . GLU A 1 87 ? 9.173 -0.304 18.221 1.00 48.44 87 GLU A N 1
ATOM 705 C CA . GLU A 1 87 ? 10.241 0.006 19.206 1.00 48.44 87 GLU A CA 1
ATOM 706 C C . GLU A 1 87 ? 9.840 0.884 20.429 1.00 48.44 87 GLU A C 1
ATOM 708 O O . GLU A 1 87 ? 10.719 1.480 21.052 1.00 48.44 87 GLU A O 1
ATOM 713 N N . GLU A 1 88 ? 8.568 0.933 20.854 1.00 41.50 88 GLU A N 1
ATOM 714 C CA . GLU A 1 88 ? 8.191 1.450 22.203 1.00 41.50 88 GLU A CA 1
ATOM 715 C C . GLU A 1 88 ? 7.470 0.407 23.078 1.00 41.50 88 GLU A C 1
ATOM 717 O O . GLU A 1 88 ? 6.231 0.486 23.252 1.00 41.50 88 GLU A O 1
#

Foldseek 3Di:
DDDPPPDDDDPCVLQPLQDPPVDVVSPVVNVVSVVVVVVVVVVVLVVLVVLLVVLVVPVPDPVNVVSNVVSVVVVVVVVVVVVVPVPD

Organism: Staphylococcus capitis (NCBI:txid29388)

Radius of gyration: 17.06 Å; chains: 1; bounding box: 36×22×46 Å

pLDDT: mean 87.13, std 15.71, range [41.5, 97.62]

Secondary structure (DSSP, 8-state):
------S---HHHHTTT-S--SSHHHHHHHHHHHHHHHHHHHHHHHHHHHHHHHGGGSTT-HHHHHHHHHHHHHHHHHHHHHHTTS--

Sequence (88 aa):
MEIKLDVNMTKDILTKGIRFHRETNLDSEACKKIKELTDLFVSVIFELNIVKAHTLYEPNNLSGKEIREHIDKFLKSVDIETKGFEEE